Protein AF-A0A1N6CW25-F1 (afdb_monomer_lite)

Structure (mmCIF, N/CA/C/O backbone):
data_AF-A0A1N6CW25-F1
#
_entry.id   AF-A0A1N6CW25-F1
#
loop_
_atom_site.group_PDB
_atom_site.id
_atom_site.type_symbol
_atom_site.label_atom_id
_atom_site.label_alt_id
_atom_site.label_comp_id
_atom_site.label_asym_id
_atom_site.label_entity_id
_atom_site.label_seq_id
_atom_site.pdbx_PDB_ins_code
_atom_site.Cartn_x
_atom_site.Cartn_y
_atom_site.Cartn_z
_atom_site.occupancy
_atom_site.B_iso_or_equiv
_atom_site.auth_seq_id
_atom_site.auth_comp_id
_atom_site.auth_asym_id
_atom_site.auth_atom_id
_atom_site.pdbx_PDB_model_num
ATOM 1 N N . MET A 1 1 ? 45.781 -15.880 -65.815 1.00 46.41 1 MET A N 1
ATOM 2 C CA . MET A 1 1 ? 44.501 -16.228 -65.158 1.00 46.41 1 MET A CA 1
ATOM 3 C C . MET A 1 1 ? 44.822 -16.776 -63.771 1.00 46.41 1 MET A C 1
ATOM 5 O O . MET A 1 1 ? 45.627 -17.691 -63.700 1.00 46.41 1 MET A O 1
ATOM 9 N N . LYS A 1 2 ? 44.317 -16.177 -62.683 1.00 51.31 2 LYS A N 1
ATOM 10 C CA . LYS A 1 2 ? 44.497 -16.665 -61.298 1.00 51.31 2 LYS A CA 1
ATOM 11 C C . LYS A 1 2 ? 43.111 -16.993 -60.724 1.00 51.31 2 LYS A C 1
ATOM 13 O O . LYS A 1 2 ? 42.216 -16.174 -60.935 1.00 51.31 2 LYS A O 1
ATOM 18 N N . PRO A 1 3 ? 42.903 -18.146 -60.067 1.00 60.78 3 PRO A N 1
ATOM 19 C CA . PRO A 1 3 ? 41.592 -18.503 -59.543 1.00 60.78 3 PRO A CA 1
ATOM 20 C C . PRO A 1 3 ? 41.286 -17.719 -58.261 1.00 60.78 3 PRO A C 1
ATOM 22 O O . PRO A 1 3 ? 42.125 -17.606 -57.368 1.00 60.78 3 PRO A O 1
ATOM 25 N N . ILE A 1 4 ? 40.071 -17.176 -58.190 1.00 59.22 4 ILE A N 1
ATOM 26 C CA . ILE A 1 4 ? 39.485 -16.588 -56.984 1.00 59.22 4 ILE A CA 1
ATOM 27 C C . ILE A 1 4 ? 39.123 -17.747 -56.053 1.00 59.22 4 ILE A C 1
ATOM 29 O O . ILE A 1 4 ? 38.294 -18.587 -56.399 1.00 59.22 4 ILE A O 1
ATOM 33 N N . SER A 1 5 ? 39.778 -17.814 -54.896 1.00 57.47 5 SER A N 1
ATOM 34 C CA . SER A 1 5 ? 39.481 -18.809 -53.868 1.00 57.47 5 SER A CA 1
ATOM 35 C C . SER A 1 5 ? 38.265 -18.350 -53.060 1.00 57.47 5 SER A C 1
ATOM 37 O O . SER A 1 5 ? 38.294 -17.298 -52.424 1.00 57.47 5 SER A O 1
ATOM 39 N N . GLN A 1 6 ? 37.187 -19.129 -53.123 1.00 62.84 6 GLN A N 1
ATOM 40 C CA . GLN A 1 6 ? 35.975 -18.990 -52.315 1.00 62.84 6 GLN A CA 1
ATOM 41 C C . GLN A 1 6 ? 36.306 -19.316 -50.848 1.00 62.84 6 GLN A C 1
ATOM 43 O O . GLN A 1 6 ? 36.428 -20.483 -50.477 1.00 62.84 6 GLN A O 1
ATOM 48 N N . GLN A 1 7 ? 36.460 -18.296 -50.003 1.00 61.69 7 GLN A N 1
ATOM 49 C CA . GLN A 1 7 ? 36.443 -18.466 -48.549 1.00 61.69 7 GLN A CA 1
ATOM 50 C C . GLN A 1 7 ? 34.989 -18.608 -48.091 1.00 61.69 7 GLN A C 1
ATOM 52 O O . GLN A 1 7 ? 34.274 -17.625 -47.918 1.00 61.69 7 GLN A O 1
ATOM 57 N N . GLY A 1 8 ? 34.551 -19.858 -47.935 1.00 57.09 8 GLY A N 1
ATOM 58 C CA . GLY A 1 8 ? 33.297 -20.188 -47.271 1.00 57.09 8 GLY A CA 1
ATOM 59 C C . GLY A 1 8 ? 33.377 -19.871 -45.778 1.00 57.09 8 GLY A C 1
ATOM 60 O O . GLY A 1 8 ? 34.390 -20.136 -45.132 1.00 57.09 8 GLY A O 1
ATOM 61 N N . ILE A 1 9 ? 32.295 -19.309 -45.244 1.00 63.44 9 ILE A N 1
ATOM 62 C CA . ILE A 1 9 ? 32.034 -19.213 -43.805 1.00 63.44 9 ILE A CA 1
ATOM 63 C C . ILE A 1 9 ? 32.318 -20.563 -43.129 1.00 63.44 9 ILE A C 1
ATOM 65 O O . ILE A 1 9 ? 31.789 -21.600 -43.535 1.00 63.44 9 ILE A O 1
ATOM 69 N N . SER A 1 10 ? 33.195 -20.571 -42.127 1.00 66.06 10 SER A N 1
ATOM 70 C CA . SER A 1 10 ? 33.590 -21.810 -41.462 1.00 66.06 10 SER A CA 1
ATOM 71 C C . SER A 1 10 ? 32.508 -22.226 -40.467 1.00 66.06 10 SER A C 1
ATOM 73 O O . SER A 1 10 ? 31.982 -21.398 -39.724 1.00 66.06 10 SER A O 1
ATOM 75 N N . ALA A 1 11 ? 32.174 -23.518 -40.414 1.00 61.84 11 ALA A N 1
ATOM 76 C CA . ALA A 1 11 ? 31.164 -24.066 -39.498 1.00 61.84 11 ALA A CA 1
ATOM 77 C C . ALA A 1 11 ? 31.445 -23.728 -38.016 1.00 61.84 11 ALA A C 1
ATOM 79 O O . ALA A 1 11 ? 30.526 -23.642 -37.200 1.00 61.84 11 ALA A O 1
ATOM 80 N N . SER A 1 12 ? 32.713 -23.472 -37.686 1.00 61.69 12 SER A N 1
ATOM 81 C CA . SER A 1 12 ? 33.178 -23.016 -36.375 1.00 61.69 12 SER A CA 1
ATOM 82 C C . SER A 1 12 ? 32.570 -21.675 -35.947 1.00 61.69 12 SER A C 1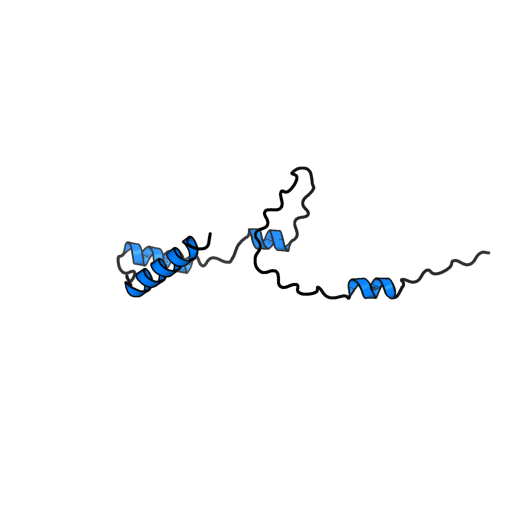
ATOM 84 O O . SER A 1 12 ? 32.317 -21.475 -34.759 1.00 61.69 12 SER A O 1
ATOM 86 N N . ASP A 1 13 ? 32.312 -20.772 -36.897 1.00 61.81 13 ASP A N 1
ATOM 87 C CA . ASP A 1 13 ? 31.740 -19.451 -36.621 1.00 61.81 13 ASP A CA 1
ATOM 88 C C . ASP A 1 13 ? 30.240 -19.546 -36.310 1.00 61.81 13 ASP A C 1
ATOM 90 O O . ASP A 1 13 ? 29.729 -18.829 -35.450 1.00 61.81 13 ASP A O 1
ATOM 94 N N . LEU A 1 14 ? 29.5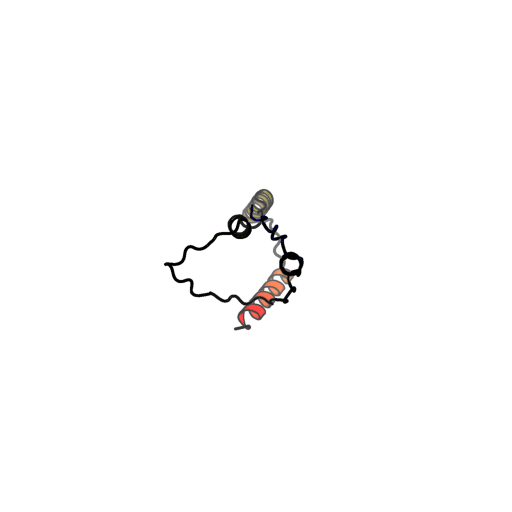39 -20.503 -36.927 1.00 60.34 14 LEU A N 1
ATOM 95 C CA . LEU A 1 14 ? 28.121 -20.745 -36.658 1.00 60.34 14 LEU A CA 1
ATOM 96 C C . LEU A 1 14 ? 27.902 -21.424 -35.295 1.00 60.34 14 LEU A C 1
ATOM 98 O O . LEU A 1 14 ? 26.955 -21.096 -34.581 1.00 60.34 14 LEU A O 1
ATOM 102 N N . ALA A 1 15 ? 28.811 -22.319 -34.892 1.00 63.16 15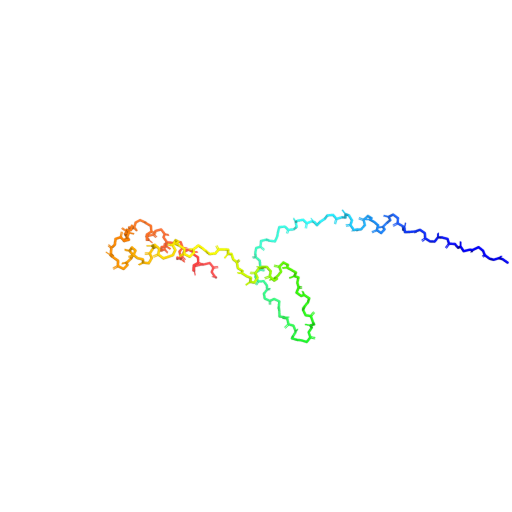 ALA A N 1
ATOM 103 C CA . ALA A 1 15 ? 28.733 -23.027 -33.612 1.00 63.16 15 ALA A CA 1
ATOM 104 C C . ALA A 1 15 ? 28.914 -22.103 -32.392 1.00 63.16 15 ALA A C 1
ATOM 106 O O . ALA A 1 15 ? 28.301 -22.337 -31.351 1.00 63.16 15 ALA A O 1
ATOM 107 N N . ARG A 1 16 ? 29.707 -21.027 -32.515 1.00 63.09 16 ARG A N 1
ATOM 108 C CA . ARG A 1 16 ? 29.871 -20.031 -31.438 1.00 63.09 16 ARG A CA 1
ATOM 109 C C . ARG A 1 16 ? 28.602 -19.220 -31.188 1.00 63.09 16 ARG A C 1
ATOM 111 O O . ARG A 1 16 ? 28.310 -18.915 -30.038 1.00 63.09 16 ARG A O 1
ATOM 118 N N . ASN A 1 17 ? 27.834 -18.927 -32.237 1.00 63.66 17 ASN A N 1
ATOM 119 C CA . ASN A 1 17 ? 26.605 -18.136 -32.132 1.00 63.66 17 ASN A CA 1
ATOM 120 C C . ASN A 1 17 ? 25.373 -18.952 -31.709 1.00 63.66 17 ASN A C 1
ATOM 122 O O . ASN A 1 17 ? 24.370 -18.361 -31.319 1.00 63.66 17 ASN A O 1
ATOM 126 N N . LEU A 1 18 ? 25.437 -20.288 -31.764 1.00 59.81 18 LEU A N 1
ATOM 127 C CA . LEU A 1 18 ? 24.344 -21.178 -31.346 1.00 59.81 18 LEU A CA 1
ATOM 128 C C . LEU A 1 18 ? 24.533 -21.760 -29.934 1.00 59.81 18 LEU A C 1
ATOM 130 O O . LEU A 1 18 ? 23.665 -22.479 -29.437 1.00 59.81 18 LEU A O 1
ATOM 134 N N . ALA A 1 19 ? 25.646 -21.439 -29.265 1.00 48.25 19 ALA A N 1
ATOM 135 C CA . ALA A 1 19 ? 25.834 -21.738 -27.853 1.00 48.25 19 ALA A CA 1
ATOM 136 C C . ALA A 1 19 ? 24.884 -20.860 -27.018 1.00 48.25 19 ALA A C 1
ATOM 138 O O . ALA A 1 19 ? 25.161 -19.698 -26.729 1.00 48.25 19 ALA A O 1
ATOM 139 N N . ALA A 1 20 ? 23.730 -21.437 -26.681 1.00 54.56 20 ALA A N 1
ATOM 140 C CA . ALA A 1 20 ? 22.686 -20.865 -25.840 1.00 54.56 20 ALA A CA 1
ATOM 141 C C . ALA A 1 20 ? 23.241 -20.231 -24.546 1.00 54.56 20 ALA A C 1
ATOM 143 O O . ALA A 1 20 ? 24.233 -20.720 -23.991 1.00 54.56 20 ALA A O 1
ATOM 144 N N . PRO A 1 21 ? 22.585 -19.175 -24.021 1.00 49.62 21 PRO A N 1
ATOM 145 C CA . PRO A 1 21 ? 23.016 -18.518 -22.802 1.00 49.62 21 PRO A CA 1
ATOM 146 C C . PRO A 1 21 ? 22.925 -19.529 -21.666 1.00 49.62 21 PRO A C 1
ATOM 148 O O . PRO A 1 21 ? 21.854 -20.036 -21.329 1.00 49.62 21 PRO A O 1
ATOM 151 N N . LYS A 1 22 ? 24.074 -19.836 -21.071 1.00 48.31 22 LYS A N 1
ATOM 152 C CA . LYS A 1 22 ? 24.120 -20.538 -19.798 1.00 48.31 22 LYS A CA 1
ATOM 153 C C . LYS A 1 22 ? 23.362 -19.644 -18.819 1.00 48.31 22 LYS A C 1
ATOM 155 O O . LYS A 1 22 ? 23.842 -18.566 -18.481 1.00 48.31 22 LYS A O 1
ATOM 160 N N . VAL A 1 23 ? 22.156 -20.063 -18.435 1.00 48.66 23 VAL A N 1
ATOM 161 C CA . VAL A 1 23 ? 21.372 -19.481 -17.343 1.00 48.66 23 VAL A CA 1
ATOM 162 C C . VAL A 1 23 ? 22.171 -19.647 -16.054 1.00 48.66 23 VAL A C 1
ATOM 164 O O . VAL A 1 23 ? 21.972 -20.569 -15.267 1.00 48.66 23 VAL A O 1
ATOM 167 N N . ALA A 1 24 ? 23.150 -18.766 -15.870 1.00 44.75 24 ALA A N 1
ATOM 168 C CA . ALA A 1 24 ? 23.706 -18.475 -14.573 1.00 44.75 24 ALA A CA 1
ATOM 169 C C . ALA A 1 24 ? 22.582 -17.789 -13.806 1.00 44.75 24 ALA A C 1
ATOM 171 O O . ALA A 1 24 ? 22.185 -16.663 -14.101 1.00 44.75 24 ALA A O 1
ATOM 172 N N . LYS A 1 25 ? 22.019 -18.547 -12.874 1.00 48.09 25 LYS A N 1
ATOM 173 C CA . LYS A 1 25 ? 21.172 -18.074 -11.794 1.00 48.09 25 LYS A CA 1
ATOM 174 C C . LYS A 1 25 ? 21.918 -16.934 -11.092 1.00 48.09 25 LYS A C 1
ATOM 176 O O . LYS A 1 25 ? 22.781 -17.179 -10.261 1.00 48.09 25 LYS A O 1
ATOM 181 N N . SER A 1 26 ? 21.646 -15.701 -11.506 1.00 46.66 26 SER A N 1
ATOM 182 C CA . SER A 1 26 ? 22.035 -14.500 -10.783 1.00 46.66 26 SER A CA 1
ATOM 183 C C . SER A 1 26 ? 20.890 -14.220 -9.828 1.00 46.66 26 SER A C 1
ATOM 185 O O . SER A 1 26 ? 19.867 -13.640 -10.187 1.00 46.66 26 SER A O 1
ATOM 187 N N . GLU A 1 27 ? 21.055 -14.725 -8.610 1.00 40.91 27 GLU A N 1
ATOM 188 C CA . GLU A 1 27 ? 20.437 -14.115 -7.443 1.00 40.91 27 GLU A CA 1
ATOM 189 C C . GLU A 1 27 ? 20.771 -12.621 -7.464 1.00 40.91 27 GLU A C 1
ATOM 191 O O . GLU A 1 27 ? 21.847 -12.214 -7.918 1.00 40.91 27 GLU A O 1
ATOM 196 N N . GLY A 1 28 ? 19.779 -11.814 -7.089 1.00 50.91 28 GLY A N 1
ATOM 197 C CA . GLY A 1 28 ? 19.836 -10.368 -7.183 1.00 50.91 28 GLY A CA 1
ATOM 198 C C . GLY A 1 28 ? 21.091 -9.836 -6.514 1.00 50.91 28 GLY A C 1
ATOM 199 O O . GLY A 1 28 ? 21.248 -9.927 -5.302 1.00 50.91 28 GLY A O 1
ATOM 200 N N . GLN A 1 29 ? 21.966 -9.250 -7.317 1.00 36.41 29 GLN A N 1
ATOM 201 C CA . GLN A 1 29 ? 23.041 -8.422 -6.819 1.00 36.41 29 GLN A CA 1
ATOM 202 C C . GLN A 1 29 ? 22.869 -7.073 -7.493 1.00 36.41 29 GLN A C 1
ATOM 204 O O . GLN A 1 29 ? 23.132 -6.897 -8.683 1.00 36.41 29 GLN A O 1
ATOM 209 N N . GLY A 1 30 ? 22.317 -6.136 -6.722 1.00 52.12 30 GLY A N 1
ATOM 210 C CA . GLY A 1 30 ? 22.328 -4.720 -7.039 1.00 52.12 30 GLY A CA 1
ATOM 211 C C . GLY A 1 30 ? 23.765 -4.228 -7.021 1.00 52.12 30 GLY A C 1
ATOM 212 O O . GLY A 1 30 ? 24.189 -3.559 -6.086 1.00 52.12 30 GLY A O 1
ATOM 213 N N . GLU A 1 31 ? 24.528 -4.565 -8.051 1.00 44.03 31 GLU A N 1
ATOM 214 C CA . GLU A 1 31 ? 25.830 -3.971 -8.264 1.00 44.03 31 GLU A CA 1
ATOM 215 C C . GLU A 1 31 ? 25.592 -2.653 -8.997 1.00 44.03 31 GLU A C 1
ATOM 217 O O . GLU A 1 31 ? 25.351 -2.611 -10.206 1.00 44.03 31 GLU A O 1
ATOM 222 N N . LYS A 1 32 ? 25.602 -1.543 -8.247 1.00 54.72 32 LYS A N 1
ATOM 223 C CA . LYS A 1 32 ? 25.748 -0.207 -8.833 1.00 54.72 32 LYS A CA 1
ATOM 224 C C . LYS A 1 32 ? 27.129 -0.141 -9.482 1.00 54.72 32 LYS A C 1
ATOM 226 O O . LYS A 1 32 ? 28.081 0.366 -8.889 1.00 54.72 32 LYS A O 1
ATOM 231 N N . ALA A 1 33 ? 27.234 -0.659 -10.701 1.00 52.88 33 ALA A N 1
ATOM 232 C CA . ALA A 1 33 ? 28.390 -0.459 -11.548 1.00 52.88 33 ALA A CA 1
ATOM 233 C C . ALA A 1 33 ? 28.573 1.054 -11.716 1.00 52.88 33 ALA A C 1
ATOM 235 O O . ALA A 1 33 ? 27.726 1.741 -12.297 1.00 52.88 33 ALA A O 1
ATOM 236 N N . LYS A 1 34 ? 29.658 1.586 -11.141 1.00 56.44 34 LYS A N 1
ATOM 237 C CA . LYS A 1 34 ? 30.086 2.972 -11.337 1.00 56.44 34 LYS A CA 1
ATOM 238 C C . LYS A 1 34 ? 30.278 3.168 -12.837 1.00 56.44 34 LYS A C 1
ATOM 240 O O . LYS A 1 34 ? 31.257 2.703 -13.409 1.00 56.44 34 LYS A O 1
ATOM 245 N N . THR A 1 35 ? 29.287 3.780 -13.470 1.00 56.50 35 THR A N 1
ATOM 246 C CA . THR A 1 35 ? 29.294 4.029 -14.907 1.00 56.50 35 THR A CA 1
ATOM 247 C C . THR A 1 35 ? 30.084 5.311 -15.124 1.00 56.50 35 THR A C 1
ATOM 249 O O . THR A 1 35 ? 29.693 6.365 -14.624 1.00 56.50 35 THR A O 1
ATOM 252 N N . ASP A 1 36 ? 31.224 5.208 -15.805 1.00 61.84 36 ASP A N 1
ATOM 253 C CA . ASP A 1 36 ? 31.978 6.369 -16.275 1.00 61.84 36 ASP A CA 1
ATOM 254 C C . ASP A 1 36 ? 31.063 7.206 -17.194 1.00 61.84 36 ASP A C 1
ATOM 256 O O . ASP A 1 36 ? 30.538 6.661 -18.172 1.00 61.84 36 ASP A O 1
ATOM 260 N N . PRO A 1 37 ? 30.821 8.498 -16.902 1.00 62.75 37 PRO A N 1
ATOM 261 C CA . PRO A 1 37 ? 29.887 9.324 -17.667 1.00 62.75 37 PRO A CA 1
ATOM 262 C C . PRO A 1 37 ? 30.343 9.595 -19.110 1.00 62.75 37 PRO A C 1
ATOM 264 O O . PRO A 1 37 ? 29.573 10.159 -19.885 1.00 62.75 37 PRO A O 1
ATOM 267 N N . SER A 1 38 ? 31.567 9.205 -19.485 1.00 66.62 38 SER A N 1
ATOM 268 C CA . SER A 1 38 ? 32.138 9.449 -20.815 1.00 66.62 38 SER A CA 1
ATOM 269 C C . SER A 1 38 ? 31.935 8.291 -21.800 1.00 66.62 38 SER A C 1
ATOM 271 O O . SER A 1 38 ? 32.332 8.407 -22.958 1.00 66.62 38 SER A O 1
ATOM 273 N N . GLN A 1 39 ? 31.334 7.173 -21.375 1.00 65.25 39 GLN A N 1
ATOM 274 C CA . GLN A 1 39 ? 31.079 6.022 -22.248 1.00 65.25 39 GLN A CA 1
ATOM 275 C C . GLN A 1 39 ? 29.669 6.090 -22.864 1.00 65.25 39 GLN A C 1
ATOM 277 O O . GLN A 1 39 ? 28.689 6.242 -22.129 1.00 65.25 39 GLN A O 1
ATOM 282 N N . PRO A 1 40 ? 29.515 5.938 -24.195 1.00 61.25 40 PRO A N 1
ATOM 283 C CA . PRO A 1 40 ? 28.201 5.858 -24.820 1.00 61.25 40 PRO A CA 1
ATOM 284 C C . PRO A 1 40 ? 27.477 4.592 -24.345 1.00 61.25 40 PRO A C 1
ATOM 286 O O . PRO A 1 40 ? 27.824 3.469 -24.710 1.00 61.25 40 PRO A O 1
ATOM 289 N N . VAL A 1 41 ? 26.456 4.779 -23.508 1.00 71.31 41 VAL A N 1
ATOM 290 C CA . VAL A 1 41 ? 25.632 3.682 -22.995 1.00 71.31 41 VAL A CA 1
ATOM 291 C C . VAL A 1 41 ? 24.686 3.230 -24.104 1.00 71.31 41 VAL A C 1
ATOM 293 O O . VAL A 1 41 ? 23.750 3.944 -24.468 1.00 71.31 41 VAL A O 1
ATOM 296 N N . VAL A 1 42 ? 24.917 2.036 -24.647 1.00 76.06 42 VAL A N 1
ATOM 297 C CA . VAL A 1 42 ? 23.992 1.411 -25.597 1.00 76.06 42 VAL A CA 1
ATOM 298 C C . VAL A 1 42 ? 22.721 1.026 -24.836 1.00 76.06 42 VAL A C 1
ATOM 300 O O . VAL A 1 42 ? 22.701 0.047 -24.091 1.00 76.06 42 VAL A O 1
ATOM 303 N N . ARG A 1 43 ? 21.654 1.818 -24.990 1.00 77.94 43 ARG A N 1
ATOM 304 C CA . ARG A 1 43 ? 20.332 1.488 -24.446 1.00 77.94 43 ARG A CA 1
ATOM 305 C C . ARG A 1 43 ? 19.700 0.415 -25.320 1.00 77.94 43 ARG A C 1
ATOM 307 O O . ARG A 1 43 ? 19.479 0.623 -26.509 1.00 77.94 43 ARG A O 1
ATOM 314 N N . SER A 1 44 ? 19.427 -0.741 -24.732 1.00 85.50 44 SER A N 1
ATOM 315 C CA . SER A 1 44 ? 18.659 -1.785 -25.397 1.00 85.50 44 SER A CA 1
ATOM 316 C C . SER A 1 44 ? 17.167 -1.442 -25.375 1.00 85.50 44 SER A C 1
ATOM 318 O O . SER A 1 44 ? 16.685 -0.773 -24.462 1.00 85.50 44 SER A O 1
ATOM 320 N N . VAL A 1 45 ? 16.412 -1.968 -26.340 1.00 83.94 45 VAL A N 1
ATOM 321 C CA . VAL A 1 45 ? 14.941 -1.856 -26.375 1.00 83.94 45 VAL A CA 1
ATOM 322 C C . VAL A 1 45 ? 14.310 -2.406 -25.088 1.00 83.94 45 VAL A C 1
ATOM 324 O O . VAL A 1 45 ? 13.343 -1.855 -24.573 1.00 83.94 45 VAL A O 1
ATOM 327 N N . ALA A 1 46 ? 14.897 -3.456 -24.506 1.00 82.44 46 ALA A N 1
ATOM 328 C CA . ALA A 1 46 ? 14.456 -3.994 -23.221 1.00 82.44 46 ALA A CA 1
ATOM 329 C C . ALA A 1 46 ? 14.614 -2.981 -22.070 1.00 82.44 46 ALA A C 1
ATOM 331 O O . ALA A 1 46 ? 13.731 -2.887 -21.220 1.00 82.44 46 ALA A O 1
ATOM 332 N N . ALA A 1 47 ? 15.699 -2.196 -22.054 1.00 84.94 47 ALA A N 1
ATOM 333 C CA . ALA A 1 47 ? 15.899 -1.140 -21.061 1.00 84.94 47 ALA A CA 1
ATOM 334 C C . ALA A 1 47 ? 14.889 0.009 -21.231 1.00 84.94 47 ALA A C 1
ATOM 336 O O . ALA A 1 47 ? 14.423 0.576 -20.244 1.00 84.94 47 ALA A O 1
ATOM 337 N N . GLU A 1 48 ? 14.508 0.323 -22.470 1.00 84.44 48 GLU A N 1
ATOM 338 C CA . GLU A 1 48 ? 13.478 1.319 -22.763 1.00 84.44 48 GLU A CA 1
ATOM 339 C C . GLU A 1 48 ? 12.088 0.855 -22.300 1.00 84.44 48 GLU A C 1
ATOM 341 O O . GLU A 1 48 ? 11.387 1.608 -21.628 1.00 84.44 48 GLU A O 1
ATOM 346 N N . ILE A 1 49 ? 11.718 -0.405 -22.543 1.00 82.00 49 ILE A N 1
ATOM 347 C CA . ILE A 1 49 ? 10.448 -0.975 -22.059 1.00 82.00 49 ILE A CA 1
ATOM 348 C C . ILE A 1 49 ? 10.423 -1.041 -20.525 1.00 82.00 49 ILE A C 1
ATOM 350 O O . ILE A 1 49 ? 9.425 -0.673 -19.911 1.00 82.00 49 ILE A O 1
ATOM 354 N N . ALA A 1 50 ? 11.526 -1.439 -19.883 1.00 82.50 50 ALA A N 1
ATOM 355 C CA . ALA A 1 50 ? 11.620 -1.449 -18.422 1.00 82.50 50 ALA A CA 1
ATOM 356 C C . ALA A 1 50 ? 11.448 -0.044 -17.814 1.00 82.50 50 ALA A C 1
ATOM 358 O O . ALA A 1 50 ? 10.864 0.091 -16.739 1.00 82.50 50 ALA A O 1
ATOM 359 N N . SER A 1 51 ? 11.898 1.005 -18.515 1.00 80.38 51 SER A N 1
ATOM 360 C CA . SER A 1 51 ? 11.727 2.394 -18.069 1.00 80.38 51 SER A CA 1
ATOM 361 C C . SER A 1 51 ? 10.273 2.882 -18.096 1.00 80.38 51 SER A C 1
ATOM 363 O O . SER A 1 51 ? 9.930 3.798 -17.354 1.00 80.38 51 SER A O 1
ATOM 365 N N . GLN A 1 52 ? 9.407 2.249 -18.898 1.00 85.00 52 GLN A N 1
ATOM 366 C CA . GLN A 1 52 ? 7.971 2.557 -18.951 1.00 85.00 52 GLN A CA 1
ATOM 367 C C . GLN A 1 52 ? 7.202 1.978 -17.750 1.00 85.00 52 GLN A C 1
ATOM 369 O O . GLN A 1 52 ? 6.093 2.421 -17.457 1.00 85.00 52 GLN A O 1
ATOM 374 N N . GLY A 1 53 ? 7.809 1.039 -17.016 1.00 82.25 53 GLY A N 1
ATOM 375 C CA . GLY A 1 53 ? 7.246 0.451 -15.804 1.00 82.25 53 GLY A CA 1
ATOM 376 C C . GLY A 1 53 ? 6.159 -0.598 -16.057 1.00 82.25 53 GLY A C 1
ATOM 377 O O . GLY A 1 53 ? 5.729 -0.851 -17.181 1.00 82.25 53 GLY A O 1
ATOM 378 N N . ALA A 1 54 ? 5.727 -1.254 -14.978 1.00 85.06 54 ALA A N 1
ATOM 379 C CA . ALA A 1 54 ? 4.632 -2.216 -15.039 1.00 85.06 54 ALA A CA 1
ATOM 380 C C . ALA A 1 54 ? 3.287 -1.500 -15.286 1.00 85.06 54 ALA A C 1
ATOM 382 O O . ALA A 1 54 ? 3.082 -0.400 -14.764 1.00 85.06 54 ALA A O 1
ATOM 383 N N . PRO A 1 55 ? 2.338 -2.121 -16.011 1.00 89.19 55 PRO A N 1
ATOM 384 C CA . PRO A 1 55 ? 1.011 -1.547 -16.202 1.00 89.19 55 PRO A CA 1
ATOM 385 C C . PRO A 1 55 ? 0.302 -1.286 -14.865 1.00 89.19 55 PRO A C 1
ATOM 387 O O . PRO A 1 55 ? 0.108 -2.199 -14.059 1.00 89.19 55 PRO A O 1
ATOM 390 N N . VAL A 1 56 ? -0.118 -0.039 -14.640 1.00 92.94 56 VAL A N 1
ATOM 391 C CA . VAL A 1 56 ? -0.869 0.372 -13.446 1.00 92.94 56 VAL A CA 1
ATOM 392 C C . VAL A 1 56 ? -2.363 0.409 -13.757 1.00 92.94 56 VAL A C 1
ATOM 394 O O . VAL A 1 56 ? -2.791 0.997 -14.748 1.00 92.94 56 VAL A O 1
ATOM 397 N N . ASN A 1 57 ? -3.182 -0.172 -12.879 1.00 96.19 57 ASN A N 1
ATOM 398 C CA . ASN A 1 57 ? -4.638 -0.111 -12.998 1.00 96.19 57 ASN A CA 1
ATOM 399 C C . ASN A 1 57 ? -5.187 1.151 -12.304 1.00 96.19 57 ASN A C 1
ATOM 401 O O . ASN A 1 57 ? -5.391 1.164 -11.087 1.00 96.19 57 ASN A O 1
ATOM 405 N N . ALA A 1 58 ? -5.423 2.207 -13.087 1.00 96.81 58 ALA A N 1
ATOM 406 C CA . ALA A 1 58 ? -5.941 3.485 -12.596 1.00 96.81 58 ALA A CA 1
ATOM 407 C C . ALA A 1 58 ? -7.370 3.384 -12.025 1.00 96.81 58 ALA A C 1
ATOM 409 O O . ALA A 1 58 ? -7.665 4.027 -11.017 1.00 96.81 58 ALA A O 1
ATOM 410 N N . GLU A 1 59 ? -8.219 2.535 -12.610 1.00 97.19 59 GLU A N 1
ATOM 411 C CA . GLU A 1 59 ? -9.603 2.313 -12.168 1.00 97.19 59 GLU A CA 1
ATOM 412 C C . GLU A 1 59 ? -9.635 1.764 -10.737 1.00 97.19 59 GLU A C 1
ATOM 414 O O . GLU A 1 59 ? -10.292 2.305 -9.847 1.00 97.19 59 GLU A O 1
ATOM 419 N N . ARG A 1 60 ? -8.816 0.738 -10.472 1.00 96.56 60 ARG A N 1
ATOM 420 C CA . ARG A 1 60 ? -8.685 0.141 -9.138 1.00 96.56 60 ARG A CA 1
ATOM 421 C C . ARG A 1 60 ? -8.233 1.171 -8.105 1.00 96.56 60 ARG A C 1
ATOM 423 O O . ARG A 1 60 ? -8.725 1.169 -6.978 1.00 96.56 60 ARG A O 1
ATOM 430 N N . ILE A 1 61 ? -7.299 2.048 -8.473 1.00 96.69 61 ILE A N 1
ATOM 431 C CA . ILE A 1 61 ? -6.810 3.105 -7.580 1.00 96.69 61 ILE A CA 1
ATOM 432 C C . ILE A 1 61 ? -7.930 4.097 -7.262 1.00 96.69 61 ILE A C 1
ATOM 434 O O . ILE A 1 61 ? -8.103 4.455 -6.097 1.00 96.69 61 ILE A O 1
ATOM 438 N N . ALA A 1 62 ? -8.692 4.531 -8.267 1.00 98.00 62 ALA A N 1
ATOM 439 C CA . ALA A 1 62 ? -9.812 5.448 -8.077 1.00 98.00 62 ALA A CA 1
ATOM 440 C C . ALA A 1 62 ? -10.875 4.857 -7.136 1.00 98.00 62 ALA A C 1
ATOM 442 O O . ALA A 1 62 ? -11.280 5.522 -6.182 1.00 98.00 62 ALA A O 1
ATOM 443 N N . MET A 1 63 ? -11.241 3.586 -7.330 1.00 97.19 63 MET A N 1
ATOM 444 C CA . MET A 1 63 ? -12.185 2.875 -6.461 1.00 97.19 63 MET A CA 1
ATOM 445 C C . MET A 1 63 ? -11.712 2.813 -5.003 1.00 97.19 63 MET A C 1
ATOM 447 O O . MET A 1 63 ? -12.478 3.107 -4.087 1.00 97.19 63 MET A O 1
ATOM 451 N N . ILE A 1 64 ? -10.443 2.458 -4.776 1.00 96.75 64 ILE A N 1
ATOM 452 C CA . ILE A 1 64 ? -9.872 2.387 -3.422 1.00 96.75 64 ILE A CA 1
ATOM 453 C C . ILE A 1 64 ? -9.864 3.775 -2.769 1.00 96.75 64 ILE A C 1
ATOM 455 O O . ILE A 1 64 ? -10.260 3.907 -1.613 1.00 96.75 64 ILE A O 1
ATOM 459 N N . LYS A 1 65 ? -9.463 4.820 -3.505 1.00 97.00 65 LYS A N 1
ATOM 460 C CA . LYS A 1 65 ? -9.460 6.202 -3.000 1.00 97.00 65 LYS A CA 1
ATOM 461 C C . LYS A 1 65 ? -10.855 6.662 -2.579 1.00 97.00 65 LYS A C 1
ATOM 463 O O . LYS A 1 65 ? -10.986 7.250 -1.509 1.00 97.00 65 LYS A O 1
ATOM 468 N N . ALA A 1 66 ? -11.876 6.373 -3.384 1.00 97.94 66 ALA A N 1
ATOM 469 C CA . ALA A 1 66 ? -13.260 6.685 -3.041 1.00 97.94 66 ALA A CA 1
ATOM 470 C C . ALA A 1 66 ? -13.694 5.965 -1.753 1.00 97.94 66 ALA A C 1
ATOM 472 O O . ALA A 1 66 ? -14.147 6.618 -0.818 1.00 97.94 66 ALA A O 1
ATOM 473 N N . ALA A 1 67 ? -13.442 4.655 -1.646 1.00 97.31 67 ALA A N 1
ATOM 474 C CA . ALA A 1 67 ? -13.805 3.872 -0.463 1.00 97.31 67 ALA A CA 1
ATOM 475 C C . ALA A 1 67 ? -13.133 4.372 0.831 1.00 97.31 67 ALA A C 1
ATOM 477 O O . ALA A 1 67 ? -13.744 4.326 1.900 1.00 97.31 67 ALA A O 1
ATOM 478 N N . ILE A 1 68 ? -11.888 4.854 0.745 1.00 96.75 68 ILE A N 1
ATOM 479 C CA . ILE A 1 68 ? -11.180 5.480 1.873 1.00 96.75 68 ILE A CA 1
ATOM 480 C C . ILE A 1 68 ? -11.834 6.814 2.242 1.00 96.75 68 ILE A C 1
ATOM 482 O O . ILE A 1 68 ? -12.102 7.048 3.418 1.00 96.75 68 ILE A O 1
ATOM 486 N N . ALA A 1 69 ? -12.121 7.670 1.256 1.00 97.31 69 ALA A N 1
ATOM 487 C CA . ALA A 1 69 ? -12.760 8.967 1.485 1.00 97.31 69 ALA A CA 1
ATOM 488 C C . ALA A 1 69 ? -14.152 8.830 2.124 1.00 97.31 69 ALA A C 1
ATOM 490 O O . ALA A 1 69 ? -14.538 9.630 2.969 1.00 97.31 69 ALA A O 1
ATOM 491 N N . GLU A 1 70 ? -14.885 7.783 1.757 1.00 97.75 70 GLU A N 1
ATOM 492 C CA . GLU A 1 70 ? -16.191 7.452 2.324 1.00 97.75 70 GLU A CA 1
ATOM 493 C C . GLU A 1 70 ? -16.114 6.726 3.675 1.00 97.75 70 GLU A C 1
ATOM 495 O O . GLU A 1 70 ? -17.152 6.417 4.260 1.00 97.75 70 GLU A O 1
ATOM 500 N N . GLY A 1 71 ? -14.912 6.394 4.156 1.00 96.44 71 GLY A N 1
ATOM 501 C CA . GLY A 1 71 ? -14.714 5.649 5.401 1.00 96.44 71 GLY A CA 1
ATOM 502 C C . GLY A 1 71 ? -15.195 4.192 5.350 1.00 96.44 71 GLY A C 1
ATOM 503 O O . GLY A 1 71 ? -15.400 3.583 6.395 1.00 96.44 71 GLY A O 1
ATOM 504 N N . ARG A 1 72 ? -15.394 3.619 4.154 1.00 96.94 72 ARG A N 1
ATOM 505 C CA . ARG A 1 72 ? -15.870 2.233 3.959 1.00 96.94 72 ARG A CA 1
ATOM 506 C C . ARG A 1 72 ? -14.757 1.237 3.648 1.00 96.94 72 ARG A C 1
ATOM 508 O O . ARG A 1 72 ? -15.026 0.046 3.508 1.00 96.94 72 ARG A O 1
ATOM 515 N N . TYR A 1 73 ? -13.519 1.701 3.502 1.00 95.31 73 TYR A N 1
ATOM 516 C CA . TYR A 1 73 ? -12.388 0.806 3.292 1.00 95.31 73 TYR A CA 1
ATOM 517 C C . TYR A 1 73 ? -12.159 -0.062 4.546 1.00 95.31 73 TYR A C 1
ATOM 519 O O . TYR A 1 73 ? -12.006 0.488 5.638 1.00 95.31 73 TYR A O 1
ATOM 527 N N . PRO A 1 74 ? -12.142 -1.402 4.428 1.00 94.19 74 PRO A N 1
ATOM 528 C CA . PRO A 1 74 ? -12.077 -2.282 5.589 1.00 94.19 74 PRO A CA 1
ATOM 529 C C . PRO A 1 74 ? -10.706 -2.211 6.272 1.00 94.19 74 PRO A C 1
ATOM 531 O O . PRO A 1 74 ? -9.668 -2.361 5.624 1.00 94.19 74 PRO A O 1
ATOM 534 N N . VAL A 1 75 ? -10.715 -2.032 7.594 1.00 94.69 75 VAL A N 1
ATOM 535 C CA . VAL A 1 75 ? -9.522 -2.124 8.444 1.00 94.69 75 VAL A CA 1
ATOM 536 C C . VAL A 1 75 ? -9.459 -3.529 9.025 1.00 94.69 75 VAL A C 1
ATOM 538 O O . VAL A 1 75 ? -10.331 -3.933 9.790 1.00 94.69 75 VAL A O 1
ATOM 541 N N . ASP A 1 76 ? -8.429 -4.272 8.642 1.00 96.56 76 ASP A N 1
ATOM 542 C CA . ASP A 1 76 ? -8.208 -5.651 9.064 1.00 96.56 76 ASP A CA 1
ATOM 543 C C . ASP A 1 76 ? -6.961 -5.702 9.966 1.00 96.56 76 ASP A C 1
ATOM 545 O O . ASP A 1 76 ? -5.846 -5.494 9.471 1.00 96.56 76 ASP A O 1
ATOM 549 N N . PRO A 1 77 ? -7.121 -5.923 11.285 1.00 96.50 77 PRO A N 1
ATOM 550 C CA . PRO A 1 77 ? -6.007 -5.886 12.227 1.00 96.50 77 PRO A CA 1
ATOM 551 C C . PRO A 1 77 ? -4.993 -7.009 11.984 1.00 96.50 77 PRO A C 1
ATOM 553 O O . PRO A 1 77 ? -3.799 -6.794 12.196 1.00 96.50 77 PRO A O 1
ATOM 556 N N . GLU A 1 78 ? -5.426 -8.177 11.498 1.00 97.62 78 GLU A N 1
ATOM 557 C CA . GLU A 1 78 ? -4.512 -9.283 11.200 1.00 97.62 78 GLU A CA 1
ATOM 558 C C . GLU A 1 78 ? -3.611 -8.936 10.018 1.00 97.62 78 GLU A C 1
ATOM 560 O O . GLU A 1 78 ? -2.395 -9.122 10.091 1.00 97.62 78 GLU A O 1
ATOM 565 N N . LYS A 1 79 ? -4.177 -8.353 8.953 1.00 95.81 79 LYS A N 1
ATOM 566 C CA . LYS A 1 79 ? -3.385 -7.888 7.801 1.00 95.81 79 LYS A CA 1
ATOM 567 C C . LYS A 1 79 ? -2.384 -6.810 8.185 1.00 95.81 79 LYS A C 1
ATOM 569 O O . LYS A 1 79 ? -1.269 -6.803 7.668 1.00 95.81 79 LYS A O 1
ATOM 574 N N . ILE A 1 80 ? -2.764 -5.903 9.084 1.00 94.75 80 ILE A N 1
ATOM 575 C CA . ILE A 1 80 ? -1.852 -4.870 9.583 1.00 94.75 80 ILE A CA 1
ATOM 576 C C . ILE A 1 80 ? -0.693 -5.520 10.341 1.00 94.75 80 ILE A C 1
ATOM 578 O O . ILE A 1 80 ? 0.462 -5.242 10.025 1.00 94.75 80 ILE A O 1
ATOM 582 N N . ALA A 1 81 ? -0.983 -6.425 11.280 1.00 96.06 81 ALA A N 1
ATOM 583 C CA . ALA A 1 81 ? 0.043 -7.123 12.051 1.00 96.06 81 ALA A CA 1
ATOM 584 C C . ALA A 1 81 ? 1.009 -7.909 11.149 1.00 96.06 81 ALA A C 1
ATOM 586 O O . ALA A 1 81 ? 2.225 -7.814 11.311 1.00 96.06 81 ALA A O 1
ATOM 587 N N . GLN A 1 82 ? 0.485 -8.625 10.150 1.00 95.62 82 GLN A N 1
ATOM 588 C CA . GLN A 1 82 ? 1.296 -9.352 9.170 1.00 95.62 82 GLN A CA 1
ATOM 589 C C . GLN A 1 82 ? 2.238 -8.420 8.399 1.00 95.62 82 GLN A C 1
ATOM 591 O O . GLN A 1 82 ? 3.421 -8.731 8.261 1.00 95.62 82 GLN A O 1
ATOM 596 N N . GLN A 1 83 ? 1.754 -7.257 7.946 1.00 94.25 83 GLN A N 1
ATOM 597 C CA . GLN A 1 83 ? 2.607 -6.301 7.239 1.00 94.25 83 GLN A CA 1
ATOM 598 C C . GLN A 1 83 ? 3.647 -5.639 8.139 1.00 94.25 83 GLN A C 1
ATOM 600 O O . GLN A 1 83 ? 4.757 -5.398 7.676 1.00 94.25 83 GLN A O 1
ATOM 605 N N . MET A 1 84 ? 3.333 -5.382 9.410 1.00 92.69 84 MET A N 1
ATOM 606 C CA . MET A 1 84 ? 4.319 -4.872 10.366 1.00 92.69 84 MET A CA 1
ATOM 607 C C . MET A 1 84 ? 5.463 -5.870 10.569 1.00 92.69 84 MET A C 1
ATOM 609 O O . MET A 1 84 ? 6.622 -5.480 10.481 1.00 92.69 84 MET A O 1
ATOM 613 N N . ILE A 1 85 ? 5.143 -7.155 10.758 1.00 93.94 85 ILE A N 1
ATOM 614 C CA . ILE A 1 85 ? 6.148 -8.221 10.884 1.00 93.94 85 ILE A CA 1
ATOM 615 C C . ILE A 1 85 ? 6.983 -8.327 9.603 1.00 93.94 85 ILE A C 1
ATOM 617 O O . ILE A 1 85 ? 8.204 -8.419 9.671 1.00 93.94 85 ILE A O 1
ATOM 621 N N . ALA A 1 86 ? 6.347 -8.302 8.428 1.00 93.06 86 ALA A N 1
ATOM 622 C CA . ALA A 1 86 ? 7.055 -8.403 7.154 1.00 93.06 86 ALA A CA 1
ATOM 623 C C . ALA A 1 86 ? 8.066 -7.261 6.951 1.00 93.06 86 ALA A C 1
ATOM 625 O O . ALA A 1 86 ? 9.174 -7.513 6.487 1.00 93.06 86 ALA A O 1
ATOM 626 N N . LEU A 1 87 ? 7.693 -6.030 7.314 1.00 90.75 87 LEU A N 1
ATOM 627 C CA . LEU A 1 87 ? 8.573 -4.863 7.225 1.00 90.75 87 LEU A CA 1
ATOM 628 C C . LEU A 1 87 ? 9.721 -4.927 8.239 1.00 90.75 87 LEU A C 1
ATOM 630 O O . LEU A 1 87 ? 10.854 -4.620 7.881 1.00 90.75 87 LEU A O 1
ATOM 634 N N . ASP A 1 88 ? 9.448 -5.362 9.471 1.00 87.19 88 ASP A N 1
ATOM 635 C CA . ASP A 1 88 ? 10.465 -5.526 10.517 1.00 87.19 88 ASP A CA 1
ATOM 636 C C . ASP A 1 88 ? 11.525 -6.570 10.111 1.00 87.19 88 ASP A C 1
ATOM 638 O O . ASP A 1 88 ? 12.726 -6.300 10.155 1.00 87.19 88 ASP A O 1
ATOM 642 N N . LEU A 1 89 ? 11.082 -7.717 9.578 1.00 74.50 89 LEU A N 1
ATOM 643 C CA . LEU A 1 89 ? 11.951 -8.787 9.067 1.00 74.50 89 LEU A CA 1
ATOM 644 C C . LEU A 1 89 ? 12.798 -8.380 7.853 1.00 74.50 89 LEU A C 1
ATOM 646 O O . LEU A 1 89 ? 13.861 -8.964 7.636 1.00 74.50 89 LEU A O 1
ATOM 650 N N . ASP A 1 90 ? 12.318 -7.443 7.036 1.00 72.50 90 ASP A N 1
ATOM 651 C CA . ASP A 1 90 ? 13.077 -6.904 5.905 1.00 72.50 90 ASP A CA 1
ATOM 652 C C . ASP A 1 90 ? 14.093 -5.850 6.374 1.00 72.50 90 ASP A C 1
ATOM 654 O O . ASP A 1 90 ? 15.233 -5.854 5.923 1.00 72.50 90 ASP A O 1
ATOM 658 N N . SER A 1 91 ? 13.726 -5.019 7.358 1.00 70.88 91 SER A N 1
ATOM 659 C CA . SER A 1 91 ? 14.600 -3.984 7.935 1.00 70.88 91 SER A CA 1
ATOM 660 C C . SER A 1 91 ? 15.733 -4.507 8.831 1.00 70.88 91 SER A C 1
ATOM 662 O O . SER A 1 91 ? 16.681 -3.780 9.108 1.00 70.88 91 SER A O 1
ATOM 664 N N . GLY A 1 92 ? 15.654 -5.761 9.289 1.00 66.25 92 GLY A N 1
ATOM 665 C CA . GLY A 1 92 ? 16.708 -6.433 10.061 1.00 66.25 92 GLY A CA 1
ATOM 666 C C . GLY A 1 92 ? 17.700 -7.249 9.220 1.00 66.25 92 GLY A C 1
ATOM 667 O O . GLY A 1 92 ? 18.493 -7.997 9.790 1.00 66.25 92 GLY A O 1
ATOM 668 N N . ARG A 1 93 ? 17.627 -7.171 7.882 1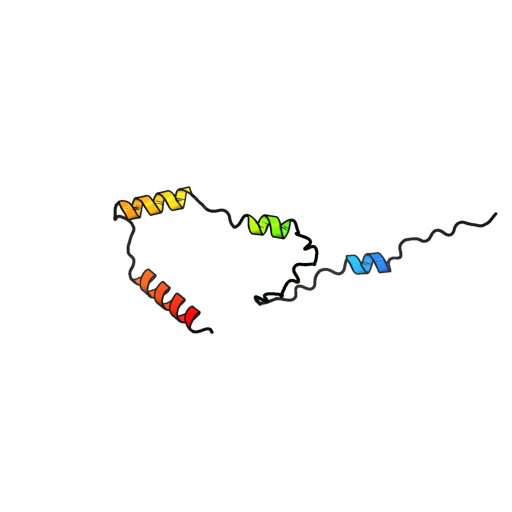.00 60.34 93 ARG A N 1
ATOM 669 C CA . ARG A 1 93 ? 18.472 -7.909 6.919 1.00 60.34 93 ARG A CA 1
ATOM 670 C C . ARG A 1 93 ? 19.595 -7.060 6.295 1.00 60.34 93 ARG A C 1
ATOM 672 O O . ARG A 1 93 ? 20.006 -7.343 5.170 1.00 60.34 93 ARG A O 1
ATOM 679 N N . ASP A 1 94 ? 20.104 -6.074 7.027 1.00 56.94 94 ASP A N 1
ATOM 680 C CA . ASP A 1 94 ? 21.294 -5.289 6.658 1.00 56.94 94 ASP A CA 1
ATOM 681 C C . ASP A 1 94 ? 22.526 -5.672 7.496 1.00 56.94 94 ASP A C 1
ATOM 683 O O . ASP A 1 94 ? 22.379 -5.885 8.724 1.00 56.94 94 ASP A O 1
#

pLDDT: mean 74.71, std 18.69, range [36.41, 98.0]

Radius of gyration: 27.28 Å; chains: 1; bounding box: 61×34×77 Å

Foldseek 3Di:
DDDDDDPDDDVVVVVVVPPDDPPPPDDDDP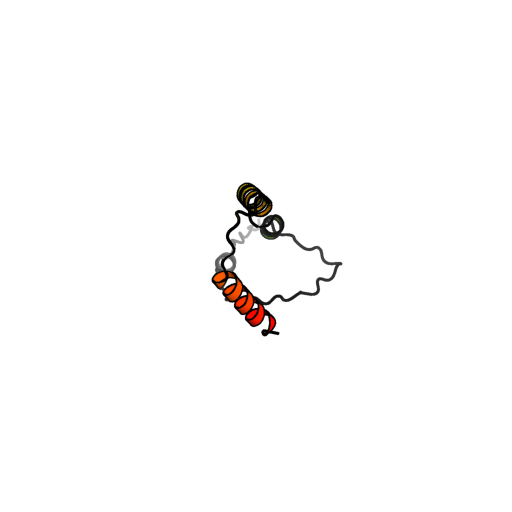DPPPDDPPDPDPQDPVNVVVVVPDDDDPVVVVVQVVCVVVVNNDDDVVVVVVVVVVVVVVVVPD

Organism: NCBI:txid1123272

InterPro domains:
  IPR007412 Anti-sigma-28 factor, FlgM [TIGR03824] (9-86)
  IPR031316 Anti-sigma-28 factor FlgM, C-terminal [PF04316] (44-85)
  IPR035890 Anti-sigma-28 factor FlgM superfamily [SSF101498] (23-86)

Secondary structure (DSSP, 8-state):
----------HHHHHHHSS-----------------TTS-----HHHHHHHH-SPP-HHHHHHHHHHHHTT-S---HHHHHHHHHHHHHHHT--

Sequence 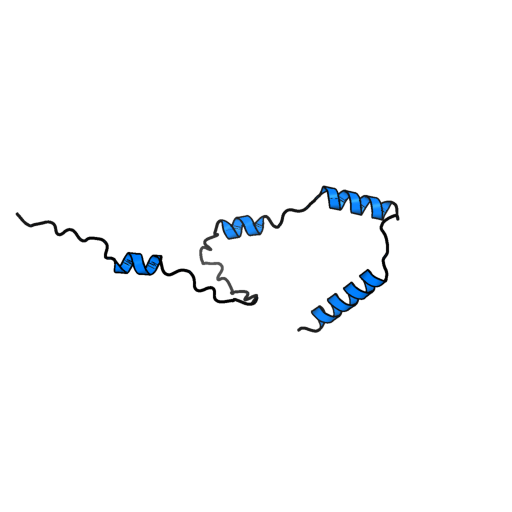(94 aa):
MKPISQQGISASDLARNLAAPKVAKSEGQGEKAKTDPSQPVVRSVAAEIASQGAPVNAERIAMIKAAIAEGRYPVDPEKIAQQMIALDLDSGRD